Protein AF-A0A9Q1Q5Y3-F1 (afdb_monomer_lite)

Foldseek 3Di:
DDDDPVNVVVCVVVVVVVPDQACQWDQDPVRDIGGDPVSVLVVVLVVCVVPDDPLCSVLVNPDDRCNDDDPDDPPDDADPVRDDDPVVVVVVVVVVVVLVCLQSQNDPALVNCVSVVPPDGQQADPQARRNHTGSCCVQPVPPVNCVVCVVVVVNVLDPVVPDPGSNSSSVVVD

Organism: NCBI:txid171969

Structure (mmCIF, N/CA/C/O backbone):
data_AF-A0A9Q1Q5Y3-F1
#
_entry.id   AF-A0A9Q1Q5Y3-F1
#
loop_
_atom_site.group_PDB
_atom_site.id
_atom_site.type_symbol
_atom_site.label_atom_id
_atom_site.label_alt_id
_atom_site.label_comp_id
_atom_site.label_asym_id
_atom_site.label_entity_id
_atom_site.label_seq_id
_atom_site.pdbx_PDB_ins_code
_atom_site.Cartn_x
_atom_site.Cartn_y
_atom_site.Cartn_z
_atom_site.occupancy
_atom_site.B_iso_or_equiv
_atom_site.auth_seq_id
_atom_site.auth_comp_id
_atom_site.auth_asym_id
_atom_site.auth_atom_id
_atom_site.pdbx_PDB_model_num
ATOM 1 N N . MET A 1 1 ? -30.640 -17.851 -2.822 1.00 40.66 1 MET A N 1
ATOM 2 C CA . MET A 1 1 ? -29.197 -18.107 -3.022 1.00 40.66 1 MET A CA 1
ATOM 3 C C . MET A 1 1 ? -28.729 -19.073 -1.941 1.00 40.66 1 MET A C 1
ATOM 5 O O . MET A 1 1 ? -28.881 -18.757 -0.770 1.00 40.66 1 MET A O 1
ATOM 9 N N . HIS A 1 2 ? -28.278 -20.275 -2.307 1.00 40.09 2 HIS A N 1
ATOM 10 C CA . HIS A 1 2 ? -27.742 -21.264 -1.362 1.00 40.09 2 HIS A CA 1
ATOM 11 C C . HIS A 1 2 ? -26.226 -21.061 -1.271 1.00 40.09 2 HIS A C 1
ATOM 13 O O . HIS A 1 2 ? -25.489 -21.527 -2.134 1.00 40.09 2 HIS A O 1
ATOM 19 N N . GLY A 1 3 ? -25.770 -20.307 -0.270 1.00 43.84 3 GLY A N 1
ATOM 20 C CA . GLY A 1 3 ? -24.356 -20.309 0.103 1.00 43.84 3 GLY A CA 1
ATOM 21 C C . GLY A 1 3 ? -24.022 -21.664 0.716 1.00 43.84 3 GLY A C 1
ATOM 22 O O . GLY A 1 3 ? -24.755 -22.140 1.586 1.00 43.84 3 GLY A O 1
ATOM 23 N N . ASP A 1 4 ? -22.964 -22.309 0.234 1.00 59.88 4 ASP A N 1
ATOM 24 C CA . ASP A 1 4 ? -22.532 -23.590 0.780 1.00 59.88 4 ASP A CA 1
ATOM 25 C C . ASP A 1 4 ? -22.030 -23.445 2.230 1.00 59.88 4 ASP A C 1
ATOM 27 O O . ASP A 1 4 ? -21.755 -22.349 2.735 1.00 59.88 4 ASP A O 1
ATOM 31 N N . SER A 1 5 ? -21.918 -24.573 2.932 1.00 51.12 5 SER A N 1
ATOM 32 C CA . SER A 1 5 ? -21.484 -24.622 4.335 1.00 51.12 5 SER A CA 1
ATOM 33 C C . SER A 1 5 ? -20.140 -23.927 4.585 1.00 51.12 5 SER A C 1
ATOM 35 O O . SER A 1 5 ? -19.885 -23.465 5.699 1.00 51.12 5 SER A O 1
ATOM 37 N N . ASN A 1 6 ? -19.298 -23.815 3.554 1.00 52.66 6 ASN A N 1
ATOM 38 C CA . ASN A 1 6 ? -17.988 -23.188 3.643 1.00 52.66 6 ASN A CA 1
ATOM 39 C C . ASN A 1 6 ? -18.107 -21.660 3.726 1.00 52.66 6 ASN A C 1
ATOM 41 O O . ASN A 1 6 ? -17.447 -21.026 4.547 1.00 52.66 6 ASN A O 1
ATOM 45 N N . SER A 1 7 ? -19.032 -21.085 2.955 1.00 55.91 7 SER A N 1
ATOM 46 C CA . SER A 1 7 ? -19.365 -19.660 2.982 1.00 55.91 7 SER A CA 1
ATOM 47 C C . SER A 1 7 ? -19.844 -19.242 4.380 1.00 55.91 7 SER A C 1
ATOM 49 O O . SER A 1 7 ? -19.361 -18.267 4.951 1.00 55.91 7 SER A O 1
ATOM 51 N N . ARG A 1 8 ? -20.722 -20.037 5.007 1.00 54.47 8 ARG A N 1
ATOM 52 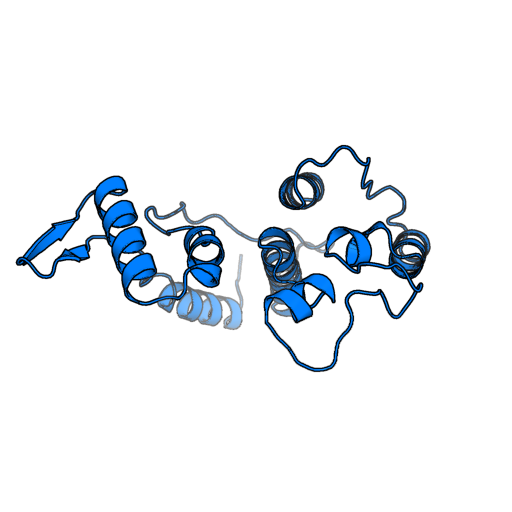C CA . ARG A 1 8 ? -21.246 -19.770 6.361 1.00 54.47 8 ARG A CA 1
ATOM 53 C C . ARG A 1 8 ? -20.154 -19.801 7.439 1.00 54.47 8 ARG A C 1
ATOM 55 O O . ARG A 1 8 ? -20.152 -18.950 8.326 1.00 54.47 8 ARG A O 1
ATOM 62 N N . TRP A 1 9 ? -19.215 -20.746 7.345 1.00 52.53 9 TRP A N 1
ATOM 63 C CA . TRP A 1 9 ? -18.073 -20.847 8.262 1.00 52.53 9 TRP A CA 1
ATOM 64 C C . TRP A 1 9 ? -17.083 -19.692 8.078 1.00 52.53 9 TRP A C 1
ATOM 66 O O . TRP A 1 9 ? -16.643 -19.098 9.064 1.00 52.53 9 TRP A O 1
ATOM 76 N N . PHE A 1 10 ? -16.777 -19.322 6.830 1.00 51.53 10 PHE A N 1
ATOM 77 C CA . PHE A 1 10 ? -15.881 -18.205 6.536 1.00 51.53 10 PHE A CA 1
ATOM 78 C C . PHE A 1 10 ? -16.475 -16.870 6.986 1.00 51.53 10 PHE A C 1
ATOM 80 O O . PHE A 1 10 ? -15.780 -16.089 7.630 1.00 51.53 10 PHE A O 1
ATOM 87 N N . HIS A 1 11 ? -17.768 -16.635 6.741 1.00 55.28 11 HIS A N 1
ATOM 88 C CA . HIS A 1 11 ? -18.462 -15.442 7.227 1.00 55.28 11 HIS A CA 1
ATOM 89 C C . HIS A 1 11 ? -18.532 -15.398 8.753 1.00 55.28 11 HIS A C 1
ATOM 91 O O . HIS A 1 11 ? -18.279 -14.347 9.325 1.00 55.28 11 HIS A O 1
ATOM 97 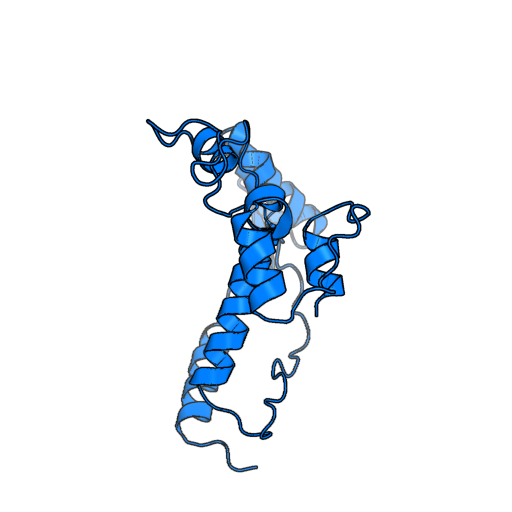N N . ALA A 1 12 ? -18.782 -16.520 9.434 1.00 52.69 12 ALA A N 1
ATOM 98 C CA . ALA A 1 12 ? -18.755 -16.563 10.896 1.00 52.69 12 ALA A CA 1
ATOM 99 C C . ALA A 1 12 ? -17.353 -16.256 11.460 1.00 52.69 12 ALA A C 1
ATOM 101 O O . ALA A 1 12 ? -17.217 -15.458 12.383 1.00 52.69 12 ALA A O 1
ATOM 102 N N . ARG A 1 13 ? -16.297 -16.836 10.873 1.00 51.22 13 ARG A N 1
ATOM 103 C CA . ARG A 1 13 ? -14.895 -16.654 11.292 1.00 51.22 13 ARG A CA 1
ATOM 104 C C . ARG A 1 13 ? -14.361 -15.250 10.971 1.00 51.22 13 ARG A C 1
ATOM 106 O O . ARG A 1 13 ? -13.614 -14.695 11.774 1.00 51.22 13 ARG A O 1
ATOM 113 N N . ALA A 1 14 ? -14.738 -14.684 9.823 1.00 45.56 14 ALA A N 1
ATOM 114 C CA . ALA A 1 14 ? -14.414 -13.315 9.425 1.00 45.56 14 ALA A CA 1
ATOM 115 C C . ALA A 1 14 ? -15.203 -12.290 10.256 1.00 45.56 14 ALA A C 1
ATOM 117 O O . ALA A 1 14 ? -14.602 -11.338 10.738 1.00 4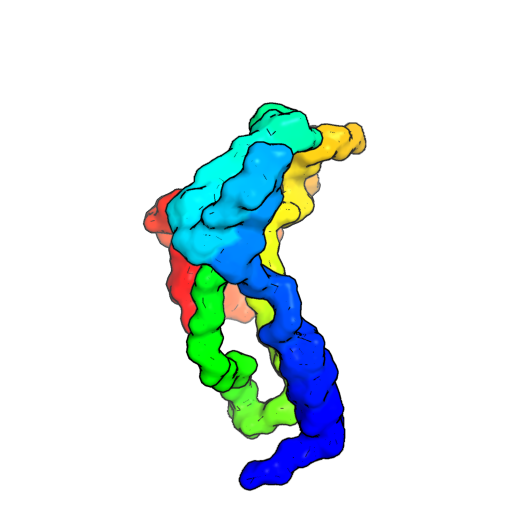5.56 14 ALA A O 1
ATOM 118 N N . ASN A 1 15 ? -16.492 -12.535 10.535 1.00 49.50 15 ASN A N 1
ATOM 119 C CA . ASN A 1 15 ? -17.291 -11.720 11.460 1.00 49.50 15 ASN A CA 1
ATOM 120 C C . ASN A 1 15 ? -16.752 -11.772 12.896 1.00 49.50 15 ASN A C 1
ATOM 122 O O . ASN A 1 15 ? -16.756 -10.758 13.581 1.00 49.50 15 ASN A O 1
ATOM 126 N N . MET A 1 16 ? -16.202 -12.903 13.346 1.00 44.22 16 MET A N 1
ATOM 127 C CA . MET A 1 16 ? -15.503 -12.981 14.639 1.00 44.22 16 MET A CA 1
ATOM 128 C C . MET A 1 16 ? -14.223 -12.136 14.690 1.00 44.22 16 MET A C 1
ATOM 130 O O . MET A 1 16 ? -13.795 -11.758 15.774 1.00 44.22 16 MET A O 1
ATOM 134 N N . ARG A 1 17 ? -13.610 -11.831 13.537 1.00 48.47 17 ARG A N 1
ATOM 135 C CA . ARG A 1 17 ? -12.482 -10.889 13.424 1.00 48.47 17 ARG A CA 1
ATOM 136 C C . ARG A 1 17 ? -12.925 -9.443 13.168 1.00 48.47 17 ARG A C 1
ATOM 138 O O . ARG A 1 17 ? -12.089 -8.553 13.247 1.00 48.47 17 ARG A O 1
ATOM 145 N N . ARG A 1 18 ? -14.210 -9.194 12.887 1.00 49.56 18 ARG A N 1
ATOM 146 C CA . ARG A 1 18 ? -14.766 -7.858 12.607 1.00 49.56 18 ARG A CA 1
ATOM 147 C C . ARG A 1 18 ? -14.978 -6.988 13.852 1.00 49.56 18 ARG A C 1
ATOM 149 O O . ARG A 1 18 ? -15.586 -5.944 13.717 1.00 49.56 18 ARG A O 1
ATOM 156 N N . VAL A 1 19 ? -14.510 -7.346 15.051 1.00 54.41 19 VAL A N 1
ATOM 157 C CA . VAL A 1 19 ? -14.861 -6.570 16.263 1.00 54.41 19 VAL A CA 1
ATOM 158 C C . VAL A 1 19 ? -13.707 -6.364 17.248 1.00 54.41 19 VAL A C 1
ATOM 160 O O . VAL A 1 19 ? -13.878 -6.658 18.423 1.00 54.41 19 VAL A O 1
ATOM 163 N N . THR A 1 20 ? -12.542 -5.844 16.831 1.00 48.06 20 THR A N 1
ATOM 164 C CA . THR A 1 20 ? -11.545 -5.361 17.827 1.00 48.06 20 THR A CA 1
ATOM 165 C C . THR A 1 20 ? -10.631 -4.192 17.424 1.00 48.06 20 THR A C 1
ATOM 167 O O . THR A 1 20 ? -9.843 -3.780 18.265 1.00 48.06 20 THR A O 1
ATOM 170 N N . ASN A 1 21 ? -10.691 -3.633 16.208 1.00 56.53 21 ASN A N 1
ATOM 171 C CA . ASN A 1 21 ? -9.721 -2.593 15.799 1.00 56.53 21 ASN A CA 1
ATOM 172 C C . ASN A 1 21 ? -10.242 -1.146 15.882 1.00 56.53 21 ASN A C 1
ATOM 174 O O . ASN A 1 21 ? -9.492 -0.234 15.548 1.00 56.53 21 ASN A O 1
ATOM 178 N N . LEU A 1 22 ? -11.485 -0.923 16.329 1.00 66.25 22 LEU A N 1
ATOM 179 C CA . LEU A 1 22 ? -11.963 0.430 16.619 1.00 66.25 22 LEU A CA 1
ATOM 180 C C . LEU A 1 22 ? -11.337 0.914 17.931 1.00 66.25 22 LEU A C 1
ATOM 182 O O . LEU A 1 22 ? -11.640 0.376 19.000 1.00 66.25 22 LEU A O 1
ATOM 186 N N . ILE A 1 23 ? -10.522 1.964 17.859 1.00 71.12 23 ILE A N 1
ATOM 187 C CA . ILE A 1 23 ? -10.053 2.680 19.047 1.00 71.12 23 ILE A CA 1
ATOM 188 C C . ILE A 1 23 ? -11.148 3.672 19.440 1.00 71.12 23 ILE A C 1
ATOM 190 O O . ILE A 1 23 ? -11.228 4.772 18.911 1.00 71.12 23 ILE A O 1
ATOM 194 N N . SER A 1 24 ? -12.029 3.267 20.356 1.00 73.81 24 SER A N 1
ATOM 195 C CA . SER A 1 24 ? -13.142 4.114 20.814 1.00 73.81 24 SER A CA 1
ATOM 196 C C . SER A 1 24 ? -12.729 5.162 21.850 1.00 73.81 24 SER A C 1
ATOM 198 O O . SER A 1 24 ? -13.465 6.112 22.097 1.00 73.81 24 SER A O 1
ATOM 200 N N . SER A 1 25 ? -11.606 4.940 22.537 1.00 83.62 25 SER A N 1
ATOM 201 C CA . SER A 1 25 ? -11.057 5.858 23.535 1.00 83.62 25 SER A CA 1
ATOM 202 C C . SER A 1 25 ? -9.648 5.447 23.950 1.00 83.62 25 SER A C 1
ATOM 204 O O . SER A 1 25 ? -9.365 4.249 24.029 1.00 83.62 25 SER A O 1
ATOM 206 N N . LEU A 1 26 ? -8.823 6.416 24.335 1.00 84.31 26 LEU A N 1
ATOM 207 C CA . LEU A 1 26 ? -7.476 6.203 24.870 1.00 84.31 26 LEU A CA 1
ATOM 208 C C . LEU A 1 26 ? -7.376 6.786 26.279 1.00 84.31 26 LEU A C 1
ATOM 210 O O . LEU A 1 26 ? -7.782 7.921 26.510 1.00 84.31 26 LEU A O 1
ATOM 214 N N . ARG A 1 27 ? -6.866 6.008 27.240 1.00 90.00 27 ARG A N 1
ATOM 215 C CA . ARG A 1 27 ? -6.621 6.493 28.606 1.00 90.00 27 ARG A CA 1
ATOM 216 C C . ARG A 1 27 ? -5.169 6.941 28.725 1.00 90.00 27 ARG A C 1
ATOM 218 O O . ARG A 1 27 ? -4.277 6.130 28.495 1.00 90.00 27 ARG A O 1
ATOM 225 N N . ARG A 1 28 ? -4.972 8.192 29.128 1.00 87.56 28 ARG A N 1
ATOM 226 C CA . ARG A 1 28 ? -3.666 8.824 29.322 1.00 87.56 28 ARG A CA 1
ATOM 227 C C . ARG A 1 28 ? -3.035 8.426 30.657 1.00 87.56 28 ARG A C 1
ATOM 229 O O . ARG A 1 28 ? -3.720 7.941 31.565 1.00 87.56 28 ARG A O 1
ATOM 236 N N . ASP A 1 29 ? -1.735 8.684 30.789 1.00 84.38 29 ASP A N 1
ATOM 237 C CA . ASP A 1 29 ? -0.959 8.433 32.016 1.00 84.38 29 ASP A CA 1
ATOM 238 C C . ASP A 1 29 ? -1.461 9.274 33.212 1.00 84.38 29 ASP A C 1
ATOM 240 O O . ASP A 1 29 ? -1.354 8.849 34.362 1.00 84.38 29 ASP A O 1
ATOM 244 N N . ASP A 1 30 ? -2.071 10.437 32.952 1.00 87.31 30 ASP A N 1
ATOM 245 C CA . ASP A 1 30 ? -2.679 11.318 33.963 1.00 87.31 30 ASP A CA 1
ATOM 246 C C . ASP A 1 30 ? -4.098 10.888 34.398 1.00 87.31 30 ASP A C 1
ATOM 248 O O . ASP A 1 30 ? -4.723 11.529 35.245 1.00 87.31 30 ASP A O 1
ATOM 252 N N . GLY A 1 31 ? -4.614 9.793 33.828 1.00 86.44 31 GLY A N 1
ATOM 253 C CA . GLY A 1 31 ? -5.952 9.267 34.089 1.00 86.44 31 GLY A CA 1
ATOM 254 C C . GLY A 1 31 ? -7.073 9.915 33.268 1.00 86.44 31 GLY A C 1
ATOM 255 O O . GLY A 1 31 ? -8.212 9.445 33.342 1.00 86.44 31 GLY A O 1
ATOM 256 N N . SER A 1 32 ? -6.784 10.941 32.463 1.00 89.00 32 SER A N 1
ATOM 257 C CA . SER A 1 32 ? -7.740 11.508 31.511 1.00 89.00 32 SER A CA 1
ATOM 258 C C . SER A 1 32 ? -7.990 10.555 30.333 1.00 89.00 32 SER A C 1
ATOM 260 O O . SER A 1 32 ? -7.246 9.600 30.100 1.00 89.00 32 SER A O 1
ATOM 262 N N . VAL A 1 33 ? -9.091 10.767 29.605 1.00 90.69 33 VAL A N 1
ATOM 263 C CA . VAL A 1 33 ? -9.513 9.882 28.508 1.00 90.69 33 VAL A CA 1
ATOM 264 C C . VAL A 1 33 ? -9.789 10.697 27.248 1.00 90.69 33 VAL A C 1
ATOM 266 O O . VAL A 1 33 ? -10.673 11.553 27.259 1.00 90.69 33 VAL A O 1
ATOM 269 N N . ALA A 1 34 ? -9.070 10.390 26.169 1.00 87.31 34 ALA A N 1
ATOM 270 C CA . ALA A 1 34 ? -9.356 10.837 24.810 1.00 87.31 34 ALA A CA 1
ATOM 271 C C . ALA A 1 34 ? -10.582 10.085 24.273 1.00 87.31 34 ALA A C 1
ATOM 273 O O . ALA A 1 34 ? -10.638 8.855 24.366 1.00 87.31 34 ALA A O 1
ATOM 274 N N . LYS A 1 35 ? -11.582 10.809 23.760 1.00 83.88 35 LYS A N 1
ATOM 275 C CA . LYS A 1 35 ? -12.870 10.230 23.320 1.00 83.88 35 LYS A CA 1
ATOM 276 C C . LYS A 1 35 ? -13.287 10.614 21.904 1.00 83.88 35 LYS A C 1
ATOM 278 O O . LYS A 1 35 ? -14.137 9.930 21.343 1.00 83.88 35 LYS A O 1
ATOM 283 N N . ASN A 1 36 ? -12.773 11.719 21.376 1.00 83.88 36 ASN A N 1
ATOM 284 C CA . ASN A 1 36 ? -12.994 12.112 19.989 1.00 83.88 36 ASN A CA 1
ATOM 285 C C . ASN A 1 36 ? -11.779 11.702 19.145 1.00 83.88 36 ASN A C 1
ATOM 287 O O . ASN A 1 36 ? -10.736 11.335 19.684 1.00 83.88 36 ASN A O 1
ATOM 291 N N . GLU A 1 37 ? -11.965 11.719 17.832 1.00 80.56 37 GLU A N 1
ATOM 292 C CA . GLU A 1 37 ? -10.966 11.302 16.853 1.00 80.56 37 GLU A CA 1
ATOM 293 C C . GLU A 1 37 ? -9.680 12.134 16.942 1.00 80.56 37 GLU A C 1
ATOM 295 O O . GLU A 1 37 ? -8.612 11.550 17.099 1.00 80.56 37 GLU A O 1
ATOM 300 N N . ASP A 1 38 ? -9.799 13.463 16.988 1.00 83.12 38 ASP A N 1
ATOM 301 C CA . ASP A 1 38 ? -8.658 14.386 17.066 1.00 83.12 38 ASP A CA 1
ATOM 302 C C . ASP A 1 38 ? -7.793 14.153 18.324 1.00 83.12 38 ASP A C 1
ATOM 304 O O . ASP A 1 38 ? -6.566 14.088 18.256 1.00 83.12 38 ASP A O 1
ATOM 308 N N . ASP A 1 39 ? -8.423 13.972 19.490 1.00 85.75 39 ASP A N 1
ATOM 309 C CA . ASP A 1 39 ? -7.736 13.714 20.760 1.00 85.75 39 ASP A CA 1
ATOM 310 C C . ASP A 1 39 ? -7.063 12.335 20.776 1.00 85.75 39 ASP A C 1
ATOM 312 O O . ASP A 1 39 ? -6.059 12.142 21.464 1.00 85.75 39 ASP A O 1
ATOM 316 N N . ILE A 1 40 ? -7.657 11.354 20.088 1.00 85.31 40 ILE A N 1
ATOM 317 C CA . ILE A 1 40 ? -7.116 9.998 19.952 1.00 85.31 40 ILE A CA 1
ATOM 318 C C . ILE A 1 40 ? -5.909 10.019 19.013 1.00 85.31 40 ILE A C 1
ATOM 320 O O . ILE A 1 40 ? -4.893 9.404 19.332 1.00 85.31 40 ILE A O 1
ATOM 324 N N . GLU A 1 41 ? -6.003 10.732 17.891 1.00 84.44 41 GLU A N 1
ATOM 325 C CA . GLU A 1 41 ? -4.920 10.882 16.921 1.00 84.44 41 GLU A CA 1
ATOM 326 C C . GLU A 1 41 ? -3.711 11.586 17.545 1.00 84.44 41 GLU A C 1
ATOM 328 O O . GLU A 1 41 ? -2.605 11.046 17.498 1.00 84.44 41 GLU A O 1
ATOM 333 N N . ALA A 1 42 ? -3.935 12.709 18.235 1.00 87.06 42 ALA A N 1
ATOM 334 C CA . ALA A 1 42 ? -2.877 13.438 18.931 1.00 87.06 42 ALA A CA 1
ATOM 335 C C . ALA A 1 42 ? -2.169 12.572 19.991 1.00 87.06 42 ALA A C 1
ATOM 337 O O . ALA A 1 42 ? -0.941 12.555 20.073 1.00 87.06 42 ALA A O 1
ATOM 338 N N . GLU A 1 43 ? -2.928 11.796 20.771 1.00 89.88 43 GLU A N 1
ATOM 339 C CA . GLU A 1 43 ? -2.352 10.912 21.791 1.00 89.88 43 GLU A CA 1
ATOM 340 C C . GLU A 1 43 ? -1.529 9.773 21.170 1.00 89.88 43 GLU A C 1
ATOM 342 O O . GLU A 1 43 ? -0.465 9.406 21.674 1.00 89.88 43 GLU A O 1
ATOM 347 N N . ILE A 1 44 ? -2.009 9.195 20.066 1.00 87.38 44 ILE A N 1
ATOM 348 C CA . ILE A 1 44 ? -1.280 8.154 19.337 1.00 87.38 44 ILE A CA 1
ATOM 349 C C . ILE A 1 44 ? 0.020 8.722 18.767 1.00 87.38 44 ILE A C 1
ATOM 351 O O . ILE A 1 44 ? 1.058 8.068 18.879 1.00 87.38 44 ILE A O 1
ATOM 355 N N . GLU A 1 45 ? -0.010 9.929 18.202 1.00 89.44 45 GLU A N 1
ATOM 356 C CA . GLU A 1 45 ? 1.177 10.600 17.675 1.00 89.44 45 GLU A CA 1
ATOM 357 C C . GLU A 1 45 ? 2.241 10.812 18.762 1.00 89.44 45 GLU A C 1
ATOM 359 O O . GLU A 1 45 ? 3.412 10.467 18.560 1.00 89.44 45 GLU A O 1
ATOM 364 N N . ASP A 1 46 ? 1.837 11.289 19.940 1.00 90.62 46 ASP A N 1
ATOM 365 C CA . ASP A 1 46 ? 2.734 11.471 21.082 1.00 90.62 46 ASP A CA 1
ATOM 366 C C . ASP A 1 46 ? 3.340 10.142 21.557 1.00 90.62 46 ASP A C 1
ATOM 368 O O . ASP A 1 46 ? 4.547 10.051 21.818 1.00 90.62 46 ASP A O 1
ATOM 372 N N . LEU A 1 47 ? 2.540 9.072 21.618 1.00 89.56 47 LEU A N 1
ATOM 373 C CA . LEU A 1 47 ? 3.029 7.735 21.959 1.00 89.56 47 LEU A CA 1
ATOM 374 C C . LEU A 1 47 ? 4.008 7.199 20.908 1.00 89.56 47 LEU A C 1
ATOM 376 O O . LEU A 1 47 ? 5.038 6.624 21.268 1.00 89.56 47 LEU A O 1
ATOM 380 N N . ILE A 1 48 ? 3.737 7.405 19.619 1.00 90.75 48 ILE A N 1
ATOM 381 C CA . ILE A 1 48 ? 4.647 6.995 18.544 1.00 90.75 48 ILE A CA 1
ATOM 382 C C . ILE A 1 48 ? 5.987 7.717 18.698 1.00 90.75 48 ILE A C 1
ATOM 384 O O . ILE A 1 48 ? 7.035 7.068 18.727 1.00 90.75 48 ILE A O 1
ATOM 388 N N . LYS A 1 49 ? 5.961 9.040 18.887 1.00 90.31 49 LYS A N 1
ATOM 389 C CA . LYS A 1 49 ? 7.168 9.855 19.082 1.00 90.31 49 LYS A CA 1
ATOM 390 C C . LYS A 1 49 ? 7.951 9.478 20.340 1.00 90.31 49 LYS A C 1
ATOM 392 O O . LYS A 1 49 ? 9.177 9.578 20.351 1.00 90.31 49 LYS A O 1
ATOM 397 N N . LYS A 1 50 ? 7.260 9.018 21.387 1.00 91.69 50 LYS A N 1
ATOM 398 C CA . LYS A 1 50 ? 7.856 8.570 22.656 1.00 91.69 50 LYS A CA 1
ATOM 399 C C . LYS A 1 50 ? 8.576 7.225 22.541 1.00 91.69 50 LYS A C 1
ATOM 401 O O . LYS A 1 50 ? 9.626 7.056 23.157 1.00 91.69 50 LYS A O 1
ATOM 406 N N . TRP A 1 51 ? 8.010 6.263 21.813 1.00 91.06 51 TRP A N 1
ATOM 407 C CA . TRP A 1 51 ? 8.486 4.871 21.823 1.00 91.06 51 TRP A CA 1
ATOM 408 C C . TRP A 1 51 ? 9.276 4.456 20.577 1.00 91.06 51 TRP A C 1
ATOM 410 O O . TRP A 1 51 ? 10.054 3.505 20.653 1.00 91.06 51 TRP A O 1
ATOM 420 N N . PHE A 1 52 ? 9.104 5.147 19.449 1.00 89.38 52 PHE A N 1
ATOM 421 C CA . PHE A 1 52 ? 9.742 4.802 18.177 1.00 89.38 52 PHE A CA 1
ATOM 422 C C . PHE A 1 52 ? 10.837 5.797 17.782 1.00 89.38 52 PHE A C 1
ATOM 424 O O . PHE A 1 52 ? 10.892 6.927 18.268 1.00 89.38 52 PHE A O 1
ATOM 431 N N . LEU A 1 53 ? 11.732 5.370 16.887 1.00 84.38 53 LEU A N 1
ATOM 432 C CA . LEU A 1 53 ? 12.801 6.220 16.361 1.00 84.38 53 LEU A CA 1
ATOM 433 C C . LEU A 1 53 ? 12.240 7.264 15.382 1.00 84.38 53 LEU A C 1
ATOM 435 O O . LEU A 1 53 ? 11.300 6.949 14.655 1.00 84.38 53 LEU A O 1
ATOM 439 N N . PRO A 1 54 ? 12.868 8.452 15.258 1.00 85.94 54 PRO A N 1
ATOM 440 C CA . PRO A 1 54 ? 12.422 9.492 14.328 1.00 85.94 54 PRO A CA 1
ATOM 441 C C . PRO A 1 54 ? 12.242 9.043 12.877 1.00 85.94 54 PRO A C 1
ATOM 443 O O . PRO A 1 54 ? 11.359 9.538 12.190 1.00 85.94 54 PRO A O 1
ATOM 446 N N . CYS A 1 55 ? 13.044 8.081 12.409 1.00 80.44 55 CYS A N 1
ATOM 447 C CA . CYS A 1 55 ? 12.913 7.535 11.056 1.00 80.44 55 CYS A CA 1
ATOM 448 C C . CYS A 1 55 ? 11.655 6.678 10.842 1.00 80.44 55 CYS A C 1
ATOM 450 O O . CYS A 1 55 ? 11.292 6.433 9.695 1.00 80.44 55 CYS A O 1
ATOM 452 N N . ASP A 1 56 ? 11.015 6.221 11.918 1.00 80.69 56 ASP A N 1
ATOM 453 C CA . ASP A 1 56 ? 9.845 5.345 11.866 1.00 80.69 56 ASP A CA 1
ATOM 454 C C . ASP A 1 56 ? 8.535 6.113 12.097 1.00 80.69 56 ASP A C 1
ATOM 456 O O . ASP A 1 56 ? 7.470 5.588 11.782 1.00 80.69 56 ASP A O 1
ATOM 460 N N . TRP A 1 57 ? 8.586 7.349 12.613 1.00 87.62 57 TRP A N 1
ATOM 461 C CA . TRP A 1 57 ? 7.389 8.144 12.915 1.00 87.62 57 TRP A CA 1
ATOM 462 C C . TRP A 1 57 ? 6.526 8.351 11.677 1.00 87.62 57 TRP A C 1
ATOM 464 O O . TRP A 1 57 ? 5.360 7.967 11.680 1.00 87.62 57 TRP A O 1
ATOM 474 N N . ASP A 1 58 ? 7.119 8.870 10.600 1.00 79.31 58 ASP A N 1
ATOM 475 C CA . ASP A 1 58 ? 6.403 9.163 9.357 1.00 79.31 58 ASP A CA 1
ATOM 476 C C . ASP A 1 58 ? 5.796 7.897 8.740 1.00 79.31 58 ASP A C 1
ATOM 478 O O . ASP A 1 58 ? 4.722 7.948 8.150 1.00 79.31 58 ASP A O 1
ATOM 482 N N . LEU A 1 59 ? 6.460 6.747 8.897 1.00 78.50 59 LEU A N 1
ATOM 483 C CA . LEU A 1 59 ? 5.976 5.464 8.385 1.00 78.50 59 LEU A CA 1
ATOM 484 C C . LEU A 1 59 ? 4.784 4.941 9.190 1.00 78.50 59 LEU A C 1
ATOM 486 O O . LEU A 1 59 ? 3.846 4.394 8.614 1.00 78.50 59 LEU A O 1
ATOM 490 N N . ILE A 1 60 ? 4.824 5.084 10.516 1.00 80.06 60 ILE A N 1
ATOM 491 C CA . ILE A 1 60 ? 3.754 4.610 11.399 1.00 80.06 60 ILE A CA 1
ATOM 492 C C . ILE A 1 60 ? 2.543 5.544 11.313 1.00 80.06 60 ILE A C 1
ATOM 494 O O . ILE A 1 60 ? 1.420 5.055 11.239 1.00 80.06 60 ILE A O 1
ATOM 498 N N . LEU A 1 61 ? 2.762 6.861 11.250 1.00 81.19 61 LEU A N 1
ATOM 499 C CA . LEU A 1 61 ? 1.701 7.869 11.120 1.00 81.19 61 LEU A CA 1
ATOM 500 C C . LEU A 1 61 ? 0.977 7.811 9.765 1.00 81.19 61 LEU A C 1
ATOM 502 O O . LEU A 1 61 ? -0.145 8.285 9.648 1.00 81.19 61 LEU A O 1
ATOM 506 N N . GLN A 1 62 ? 1.571 7.182 8.747 1.00 76.69 62 GLN A N 1
ATOM 507 C CA . GLN A 1 62 ? 0.900 6.904 7.471 1.00 76.69 62 GLN A CA 1
ATOM 508 C C . GLN A 1 62 ? -0.094 5.730 7.535 1.00 76.69 62 GLN A C 1
ATOM 510 O O . GLN A 1 62 ? -0.839 5.512 6.575 1.00 76.69 62 GLN A O 1
ATOM 515 N N . LEU A 1 63 ? -0.117 4.942 8.620 1.00 75.44 63 LEU A N 1
ATOM 516 C CA . LEU A 1 63 ? -1.109 3.881 8.783 1.00 75.44 63 LEU A CA 1
ATOM 517 C C . LEU A 1 63 ? -2.482 4.505 9.079 1.00 75.44 63 LEU A C 1
ATOM 519 O O . LEU A 1 63 ? -2.604 5.240 10.057 1.00 75.44 63 LEU A O 1
ATOM 523 N N . PRO A 1 64 ? -3.538 4.186 8.306 1.00 65.50 64 PRO A N 1
ATOM 524 C CA . PRO A 1 64 ? -4.864 4.720 8.580 1.00 65.50 64 PRO A CA 1
ATOM 525 C C . PRO A 1 64 ? -5.355 4.261 9.950 1.00 65.50 64 PRO A C 1
ATOM 527 O O . PRO A 1 64 ? -5.445 3.056 10.217 1.00 65.50 64 PRO A O 1
ATOM 530 N N . LEU A 1 65 ? -5.716 5.217 10.799 1.00 64.69 65 LEU A N 1
ATOM 531 C CA . LEU A 1 65 ? -6.406 4.936 12.048 1.00 64.69 65 LEU A CA 1
ATOM 532 C C . LEU A 1 65 ? -7.856 4.549 11.732 1.00 64.69 65 LEU A C 1
ATOM 534 O O . LEU A 1 65 ? -8.564 5.237 11.002 1.00 64.69 65 LEU A O 1
ATOM 538 N N . CYS A 1 66 ? -8.307 3.408 12.254 1.00 60.50 66 CYS A N 1
ATOM 539 C CA . CYS A 1 66 ? -9.696 2.979 12.109 1.00 60.50 66 CYS A CA 1
ATOM 540 C C . CYS A 1 66 ? -10.522 3.591 13.247 1.00 60.50 66 CYS A C 1
ATOM 542 O O . CYS A 1 66 ? -10.664 3.002 14.319 1.00 60.50 66 CYS A O 1
ATOM 544 N N . THR A 1 67 ? -11.010 4.806 13.017 1.00 58.28 67 THR A N 1
ATOM 545 C CA . THR A 1 67 ? -11.784 5.633 13.963 1.00 58.28 67 THR A CA 1
ATOM 546 C C . THR A 1 67 ? -13.290 5.567 13.696 1.00 58.28 67 THR A C 1
ATOM 548 O O . THR A 1 67 ? -14.098 5.867 14.574 1.00 58.28 67 THR A O 1
ATOM 551 N N . SER A 1 68 ? -13.685 5.091 12.510 1.00 59.81 68 SER A N 1
ATOM 552 C CA . SER A 1 68 ? -15.073 4.861 12.111 1.00 59.81 68 SER A CA 1
ATOM 553 C C . SER A 1 68 ? -15.262 3.475 11.488 1.00 59.81 68 SER A C 1
ATOM 555 O O . SER A 1 68 ? -14.357 2.910 10.869 1.00 59.81 68 SER A O 1
ATOM 557 N N . TRP A 1 69 ? -16.453 2.903 11.684 1.00 56.84 69 TRP A N 1
ATOM 558 C CA . TRP A 1 69 ? -16.864 1.663 11.030 1.00 56.84 69 TRP A CA 1
ATOM 559 C C . TRP A 1 69 ? -17.386 1.996 9.628 1.00 56.84 69 TRP A C 1
ATOM 561 O O . TRP A 1 69 ? -18.444 2.622 9.539 1.00 56.84 69 TRP A O 1
ATOM 571 N N . PRO A 1 70 ? -16.716 1.589 8.536 1.00 59.44 70 PRO A N 1
ATOM 572 C CA . PRO A 1 70 ? -17.357 1.616 7.229 1.00 59.44 70 PRO A CA 1
ATOM 573 C C . PRO A 1 70 ? -18.561 0.663 7.241 1.00 59.44 70 PRO A C 1
ATOM 575 O O . PRO A 1 70 ? -18.495 -0.416 7.840 1.00 59.44 70 PRO A O 1
ATOM 578 N N . GLU A 1 71 ? -19.667 1.064 6.607 1.00 53.84 71 GLU A N 1
ATOM 579 C CA . GLU A 1 71 ? -20.826 0.184 6.440 1.00 53.84 71 GLU A CA 1
ATOM 580 C C . GLU A 1 71 ? -20.414 -1.100 5.708 1.00 53.84 71 GLU A C 1
ATOM 582 O O . GLU A 1 71 ? -19.551 -1.094 4.827 1.00 53.84 71 GLU A O 1
ATOM 587 N N . ASP A 1 72 ? -21.019 -2.220 6.105 1.00 52.94 72 ASP A N 1
ATOM 588 C CA . ASP A 1 72 ? -20.727 -3.528 5.529 1.00 52.94 72 ASP A CA 1
ATOM 589 C C . ASP A 1 72 ? -21.087 -3.532 4.035 1.00 52.94 72 ASP A C 1
ATOM 591 O O . ASP A 1 72 ? -22.246 -3.673 3.646 1.00 52.94 72 ASP A O 1
ATOM 595 N N . GLU A 1 73 ? -20.076 -3.403 3.182 1.00 50.19 73 GLU A N 1
ATOM 596 C CA . GLU A 1 73 ? -20.247 -3.492 1.739 1.00 50.19 73 GLU A CA 1
ATOM 597 C C . GLU A 1 73 ? -20.106 -4.948 1.270 1.00 50.19 73 GLU A C 1
ATOM 599 O O . GLU A 1 73 ? -19.282 -5.724 1.775 1.00 50.19 73 GLU A O 1
ATOM 604 N N . PHE A 1 74 ? -20.896 -5.346 0.268 1.00 56.72 74 PHE A N 1
ATOM 605 C CA . PHE A 1 74 ? -20.664 -6.604 -0.439 1.00 56.72 74 PHE A CA 1
ATOM 606 C C . PHE A 1 74 ? -19.366 -6.494 -1.246 1.00 56.72 74 PHE A C 1
ATOM 608 O O . PHE A 1 74 ? -19.363 -6.111 -2.410 1.00 56.72 74 PHE A O 1
ATOM 615 N N . ILE A 1 75 ? -18.246 -6.884 -0.633 1.00 54.62 75 ILE A N 1
ATOM 616 C CA . ILE A 1 75 ? -16.942 -6.968 -1.299 1.00 54.62 75 ILE A CA 1
ATOM 617 C C . ILE A 1 75 ? -16.888 -8.255 -2.135 1.00 54.62 75 ILE A C 1
ATOM 619 O O . ILE A 1 75 ? -16.143 -9.192 -1.842 1.00 54.62 75 ILE A O 1
ATOM 623 N N . TRP A 1 76 ? -17.723 -8.334 -3.166 1.00 59.94 76 TRP A N 1
ATOM 624 C CA . TRP A 1 76 ? -17.640 -9.377 -4.176 1.00 59.94 76 TRP A CA 1
ATOM 625 C C . TRP A 1 76 ? -17.647 -8.762 -5.565 1.00 59.94 76 TRP A C 1
ATOM 627 O O . TRP A 1 76 ? -18.641 -8.205 -6.020 1.00 59.94 76 TRP A O 1
ATOM 637 N N . HIS A 1 77 ? -16.527 -8.941 -6.254 1.00 53.84 77 HIS A N 1
ATOM 638 C CA . HIS A 1 77 ? -16.379 -8.582 -7.653 1.00 53.84 77 HIS A CA 1
ATOM 639 C C . HIS A 1 77 ? -16.797 -9.806 -8.455 1.00 53.84 77 HIS A C 1
ATOM 641 O O . HIS A 1 77 ? -16.191 -10.871 -8.312 1.00 53.84 77 HIS A O 1
ATOM 647 N N . PHE A 1 78 ? -17.872 -9.691 -9.233 1.00 54.75 78 PHE A N 1
ATOM 648 C CA . PHE A 1 78 ? -18.383 -10.789 -10.049 1.00 54.75 78 PHE A CA 1
ATOM 649 C C . PHE A 1 78 ? -17.256 -11.418 -10.881 1.00 54.75 78 PHE A C 1
ATOM 651 O O . PHE A 1 78 ? -16.520 -10.733 -11.586 1.00 54.75 78 PHE A O 1
ATOM 658 N N . THR A 1 79 ? -17.117 -12.741 -10.816 1.00 60.56 79 THR A N 1
ATOM 659 C CA . THR A 1 79 ? -16.301 -13.485 -11.780 1.00 60.56 79 THR A CA 1
ATOM 660 C C . THR A 1 79 ? -17.041 -13.561 -13.113 1.00 60.56 79 THR A C 1
ATOM 662 O O . THR A 1 79 ? -18.267 -13.481 -13.149 1.00 60.56 79 THR A O 1
ATOM 665 N N . SER A 1 80 ? -16.324 -13.781 -14.216 1.00 60.25 80 SER A N 1
ATOM 666 C CA . SER A 1 80 ? -16.910 -13.898 -15.565 1.00 60.25 80 SER A CA 1
ATOM 667 C C . SER A 1 80 ? -17.994 -14.980 -15.700 1.00 60.25 80 SER A C 1
ATOM 669 O O . SER A 1 80 ? -18.791 -14.945 -16.629 1.00 60.25 80 SER A O 1
ATOM 671 N N . ASN A 1 81 ? -18.050 -15.927 -14.763 1.00 69.88 81 ASN A N 1
ATOM 672 C CA . ASN A 1 81 ? -19.067 -16.973 -14.669 1.00 69.88 81 ASN A CA 1
ATOM 673 C C . ASN A 1 81 ? -20.113 -16.733 -13.560 1.00 69.88 81 ASN A C 1
ATOM 675 O O . ASN A 1 81 ? -21.001 -17.558 -13.390 1.00 69.88 81 ASN A O 1
ATOM 679 N N . GLY A 1 82 ? -20.025 -15.647 -12.787 1.00 68.88 82 GLY A N 1
ATOM 680 C CA . GLY A 1 82 ? -21.002 -15.274 -11.755 1.00 68.88 82 GLY A CA 1
ATOM 681 C C . GLY A 1 82 ? -21.009 -16.146 -10.491 1.00 68.88 82 GLY A C 1
ATOM 682 O O . GLY A 1 82 ? -21.836 -15.927 -9.607 1.00 68.88 82 GLY A O 1
ATOM 683 N N . HIS A 1 83 ? -20.098 -17.117 -10.371 1.00 70.06 83 HIS A N 1
ATOM 684 C CA . HIS A 1 83 ? -20.045 -18.050 -9.244 1.00 70.06 83 HIS A CA 1
ATOM 685 C C . HIS A 1 83 ? -18.961 -17.674 -8.228 1.00 70.06 83 HIS A C 1
ATOM 687 O O . HIS A 1 83 ? -17.779 -17.568 -8.557 1.00 70.06 83 HIS A O 1
ATOM 693 N N . PHE A 1 84 ? -19.354 -17.565 -6.959 1.00 68.81 84 PHE A N 1
ATOM 694 C CA . PHE A 1 84 ? -18.416 -17.410 -5.853 1.00 68.81 84 PHE A CA 1
ATOM 695 C C . PHE A 1 84 ? -17.612 -18.697 -5.620 1.00 68.81 84 PHE A C 1
ATOM 697 O O . PHE A 1 84 ? -18.166 -19.793 -5.548 1.00 68.81 84 PHE A O 1
ATOM 704 N N . SER A 1 85 ? -16.299 -18.553 -5.434 1.00 76.38 85 SER A N 1
ATOM 705 C CA . SER A 1 85 ? -15.431 -19.613 -4.925 1.00 76.38 85 SER A CA 1
ATOM 706 C C . SER A 1 85 ? -14.381 -19.044 -3.971 1.00 76.38 85 SER A C 1
ATOM 708 O O . SER A 1 85 ? -13.939 -17.901 -4.111 1.00 76.38 85 SER A O 1
ATOM 710 N N . MET A 1 86 ? -13.899 -19.876 -3.045 1.00 74.31 86 MET A N 1
ATOM 711 C CA . MET A 1 86 ? -12.774 -19.523 -2.170 1.00 74.31 86 MET A CA 1
ATOM 712 C C . MET A 1 86 ? -11.520 -19.128 -2.959 1.00 74.31 86 MET A C 1
ATOM 714 O O . MET A 1 86 ? -10.775 -18.245 -2.540 1.00 74.31 86 MET A O 1
ATOM 718 N N . LYS A 1 87 ? -11.303 -19.748 -4.126 1.00 70.19 87 LYS A N 1
ATOM 719 C CA . LYS A 1 87 ? -10.161 -19.462 -4.999 1.00 70.19 87 LYS A CA 1
ATOM 720 C C . LYS A 1 87 ? -10.238 -18.043 -5.565 1.00 70.19 87 LYS A C 1
ATOM 722 O O . LYS A 1 87 ? -9.288 -17.282 -5.425 1.00 70.19 87 LYS A O 1
ATOM 727 N N . SER A 1 88 ? -11.367 -17.664 -6.161 1.00 70.81 88 SER A N 1
ATOM 728 C CA . SER A 1 88 ? -11.577 -16.319 -6.717 1.00 70.81 88 SER A CA 1
ATOM 729 C C . SER A 1 88 ? -11.563 -15.235 -5.637 1.00 70.81 88 SER A C 1
ATOM 731 O O . SER A 1 88 ? -10.913 -14.210 -5.822 1.00 70.81 88 SER A O 1
ATOM 733 N N . ALA A 1 89 ? -12.188 -15.484 -4.481 1.00 69.00 89 ALA A N 1
ATOM 734 C CA . ALA A 1 89 ? -12.148 -14.560 -3.347 1.00 69.00 89 ALA A CA 1
ATOM 735 C C . ALA A 1 89 ? -10.712 -14.337 -2.841 1.00 69.00 89 ALA A C 1
ATOM 737 O O . ALA A 1 89 ? -10.297 -13.204 -2.602 1.00 69.00 89 ALA A O 1
ATOM 738 N N . TYR A 1 90 ? -9.920 -15.409 -2.746 1.00 76.56 90 TYR A N 1
ATOM 739 C CA . TYR A 1 90 ? -8.512 -15.326 -2.370 1.00 76.56 90 TYR A CA 1
ATOM 740 C C . TYR A 1 90 ? -7.669 -14.552 -3.395 1.00 76.56 90 TYR A C 1
ATOM 742 O O . TYR A 1 90 ? -6.824 -13.749 -3.003 1.00 76.56 90 TYR A O 1
ATOM 750 N N . HIS A 1 91 ? -7.905 -14.739 -4.698 1.00 73.25 91 HIS A N 1
ATOM 751 C CA . HIS A 1 91 ? -7.219 -13.963 -5.737 1.00 73.25 91 HIS A CA 1
ATOM 752 C C . HIS A 1 91 ? -7.502 -12.460 -5.615 1.00 73.25 91 HIS A C 1
ATOM 754 O O . HIS A 1 91 ? -6.558 -11.673 -5.612 1.00 73.25 91 HIS A O 1
ATOM 760 N N . VAL A 1 92 ? -8.766 -12.065 -5.432 1.00 71.31 92 VAL A N 1
ATOM 761 C CA . VAL A 1 92 ? -9.141 -10.657 -5.212 1.00 71.31 92 VAL A CA 1
ATOM 762 C C . VAL A 1 92 ? -8.482 -10.106 -3.947 1.00 71.31 92 VAL A C 1
ATOM 764 O O . VAL A 1 92 ? -7.895 -9.026 -3.979 1.00 71.31 92 VAL A O 1
ATOM 767 N N . ALA A 1 93 ? -8.510 -10.860 -2.845 1.00 73.12 93 ALA A N 1
ATOM 768 C CA . ALA A 1 93 ? -7.857 -10.457 -1.602 1.00 73.12 93 ALA A CA 1
ATOM 769 C C . ALA A 1 93 ? -6.346 -10.243 -1.790 1.00 73.12 93 ALA A C 1
ATOM 771 O O . ALA A 1 93 ? -5.797 -9.269 -1.283 1.00 73.12 93 ALA A O 1
ATOM 772 N N . ARG A 1 94 ? -5.671 -11.104 -2.562 1.00 77.50 94 ARG A N 1
ATOM 773 C CA . ARG A 1 94 ? -4.247 -10.940 -2.883 1.00 77.50 94 ARG A CA 1
ATOM 774 C C . ARG A 1 94 ? -3.965 -9.694 -3.712 1.00 77.50 94 ARG A C 1
ATOM 776 O O . ARG A 1 94 ? -2.986 -9.019 -3.421 1.00 77.50 94 ARG A O 1
ATOM 783 N N . ILE A 1 95 ? -4.798 -9.392 -4.707 1.00 76.38 95 ILE A N 1
ATOM 784 C CA . ILE A 1 95 ? -4.654 -8.177 -5.521 1.00 76.38 95 ILE A CA 1
ATOM 785 C C . ILE A 1 95 ? -4.828 -6.938 -4.642 1.00 76.38 95 ILE A C 1
ATOM 787 O O . ILE A 1 95 ? -4.003 -6.035 -4.706 1.00 76.38 95 ILE A O 1
ATOM 791 N N . LYS A 1 96 ? -5.834 -6.922 -3.758 1.00 73.75 96 LYS A N 1
ATOM 792 C CA . LYS A 1 96 ? -6.052 -5.815 -2.815 1.00 73.75 96 LYS A CA 1
ATOM 793 C C . LYS A 1 96 ? -4.900 -5.645 -1.827 1.00 73.75 96 LYS A C 1
ATOM 795 O O . LYS A 1 96 ? -4.442 -4.529 -1.624 1.00 73.75 96 LYS A O 1
ATOM 800 N N . LEU A 1 97 ? -4.406 -6.738 -1.240 1.00 78.06 97 LEU A N 1
ATOM 801 C CA . LEU A 1 97 ? -3.246 -6.700 -0.344 1.00 78.06 97 LEU A CA 1
ATOM 802 C C . LEU A 1 97 ? -1.997 -6.209 -1.075 1.00 78.06 97 LEU A C 1
ATOM 804 O O . LEU A 1 97 ? -1.255 -5.403 -0.529 1.00 78.06 97 L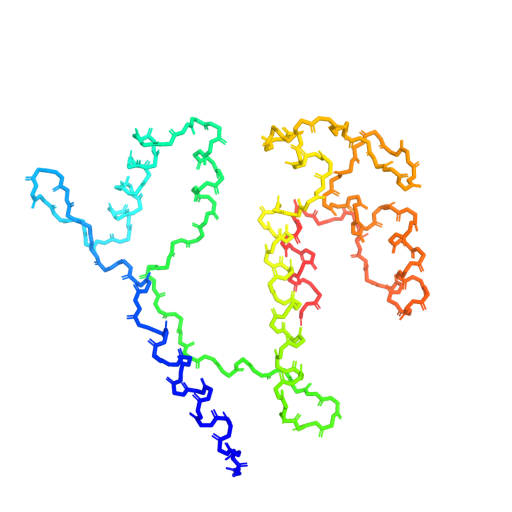EU A O 1
ATOM 808 N N . PHE A 1 98 ? -1.787 -6.656 -2.312 1.00 81.88 98 PHE A N 1
ATOM 809 C CA . PHE A 1 98 ? -0.695 -6.167 -3.141 1.00 81.88 98 PHE A CA 1
ATOM 810 C C . PHE A 1 98 ? -0.846 -4.668 -3.425 1.00 81.88 98 PHE A C 1
ATOM 812 O O . PHE A 1 98 ? 0.068 -3.910 -3.122 1.00 81.88 98 PHE A O 1
ATOM 819 N N . GLY A 1 99 ? -2.013 -4.220 -3.893 1.00 78.44 99 GLY A N 1
ATOM 820 C CA . GLY A 1 99 ? -2.314 -2.802 -4.093 1.00 78.44 99 GLY A CA 1
ATOM 821 C C . GLY A 1 99 ? -2.067 -1.975 -2.831 1.00 78.44 99 GLY A C 1
ATOM 822 O O . GLY A 1 99 ? -1.381 -0.964 -2.890 1.00 78.44 99 GLY A O 1
ATOM 823 N N . TRP A 1 100 ? -2.498 -2.459 -1.666 1.00 76.69 100 TRP A N 1
ATOM 824 C CA . TRP A 1 100 ? -2.195 -1.823 -0.386 1.00 76.69 100 TRP A CA 1
ATOM 825 C C . TRP A 1 100 ? -0.686 -1.727 -0.127 1.00 76.69 100 TRP A C 1
ATOM 827 O O . TRP A 1 100 ? -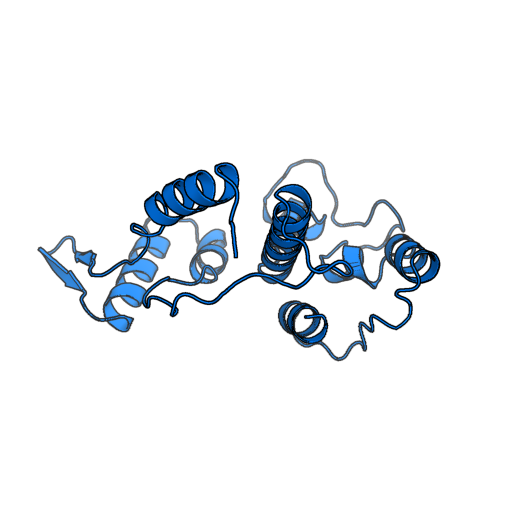0.185 -0.643 0.143 1.00 76.69 100 TRP A O 1
ATOM 837 N N . THR A 1 101 ? 0.070 -2.825 -0.269 1.00 82.50 101 THR A N 1
ATOM 838 C CA . THR A 1 101 ? 1.536 -2.802 -0.074 1.00 82.50 101 THR A CA 1
ATOM 839 C C . THR A 1 101 ? 2.254 -1.853 -1.026 1.00 82.50 101 THR A C 1
ATOM 841 O O . THR A 1 101 ? 3.278 -1.278 -0.667 1.00 82.50 101 THR A O 1
ATOM 844 N N . VAL A 1 102 ? 1.721 -1.699 -2.233 1.00 81.94 102 VAL A N 1
ATOM 845 C CA . VAL A 1 102 ? 2.208 -0.774 -3.248 1.00 81.94 102 VAL A CA 1
ATOM 846 C C . VAL A 1 102 ? 1.915 0.659 -2.790 1.00 81.94 102 VAL A C 1
ATOM 848 O O . VAL A 1 102 ? 2.844 1.446 -2.656 1.00 81.94 102 VAL A O 1
ATOM 851 N N . ALA A 1 103 ? 0.667 0.958 -2.428 1.00 76.62 103 ALA A N 1
ATOM 852 C CA . ALA A 1 103 ? 0.199 2.255 -1.947 1.00 76.62 103 ALA A CA 1
ATOM 853 C C . ALA A 1 103 ? 0.991 2.826 -0.758 1.00 76.62 103 ALA A C 1
ATOM 855 O O . ALA A 1 103 ? 1.338 4.003 -0.772 1.00 76.62 103 ALA A O 1
ATOM 856 N N . ILE A 1 104 ? 1.325 1.999 0.236 1.00 76.94 104 ILE A N 1
ATOM 857 C CA . ILE A 1 104 ? 2.120 2.423 1.404 1.00 76.94 104 ILE A CA 1
ATOM 858 C C . ILE A 1 104 ? 3.639 2.357 1.159 1.00 76.94 104 ILE A C 1
ATOM 860 O O . ILE A 1 104 ? 4.423 2.286 2.103 1.00 76.94 104 ILE A O 1
ATOM 864 N N . ASN A 1 105 ? 4.060 2.281 -0.110 1.00 82.00 105 ASN A N 1
ATOM 865 C CA . ASN A 1 105 ? 5.447 2.112 -0.542 1.00 82.00 105 ASN A CA 1
ATOM 866 C C . ASN A 1 105 ? 6.198 1.021 0.251 1.00 82.00 105 ASN A C 1
ATOM 868 O O . ASN A 1 105 ? 7.354 1.180 0.633 1.00 82.00 105 ASN A O 1
ATOM 872 N N . ALA A 1 106 ? 5.542 -0.109 0.524 1.00 84.88 106 ALA A N 1
ATOM 873 C CA . ALA A 1 106 ? 6.100 -1.182 1.344 1.00 84.88 106 ALA A CA 1
ATOM 874 C C . ALA A 1 106 ? 6.691 -2.344 0.538 1.00 84.88 106 ALA A C 1
ATOM 876 O O . ALA A 1 106 ? 7.217 -3.283 1.153 1.00 84.88 106 ALA A O 1
ATOM 877 N N . LEU A 1 107 ? 6.628 -2.282 -0.798 1.00 89.06 107 LEU A N 1
ATOM 878 C CA . LEU A 1 107 ? 7.244 -3.268 -1.684 1.00 89.06 107 LEU A CA 1
ATOM 879 C C . LEU A 1 107 ? 8.722 -3.486 -1.337 1.00 89.06 107 LEU A C 1
ATOM 881 O O . LEU A 1 107 ? 9.425 -2.565 -0.921 1.00 89.06 107 LEU A O 1
ATOM 885 N N . ALA A 1 108 ? 9.195 -4.711 -1.549 1.00 89.38 108 ALA A N 1
ATOM 886 C CA . ALA A 1 108 ? 10.591 -5.107 -1.377 1.00 89.38 108 ALA A CA 1
ATOM 887 C C . ALA A 1 108 ? 11.464 -4.594 -2.539 1.00 89.38 108 ALA A C 1
ATOM 889 O O . ALA A 1 108 ? 12.060 -5.367 -3.278 1.00 89.38 108 ALA A O 1
ATOM 890 N N . THR A 1 109 ? 11.463 -3.279 -2.744 1.00 91.56 109 THR A N 1
ATOM 891 C CA . THR A 1 109 ? 12.276 -2.594 -3.750 1.00 91.56 109 THR A CA 1
ATOM 892 C C . THR A 1 109 ? 13.645 -2.285 -3.168 1.00 91.56 109 THR A C 1
ATOM 894 O O . THR A 1 109 ? 13.808 -2.177 -1.949 1.00 91.56 109 THR A O 1
ATOM 897 N N . ARG A 1 110 ? 14.650 -2.109 -4.020 1.00 90.81 110 ARG A N 1
ATOM 898 C CA . ARG A 1 110 ? 16.025 -1.818 -3.579 1.00 90.81 110 ARG A CA 1
ATOM 899 C C . ARG A 1 110 ? 16.132 -0.540 -2.748 1.00 90.81 110 ARG A C 1
ATOM 901 O O . ARG A 1 110 ? 16.830 -0.529 -1.735 1.00 90.81 110 ARG A O 1
ATOM 908 N N . VAL A 1 111 ? 15.382 0.499 -3.119 1.00 90.00 111 VAL A N 1
ATOM 909 C CA . VAL A 1 111 ? 15.277 1.739 -2.331 1.00 90.00 111 VAL A CA 1
ATOM 910 C C . VAL A 1 111 ? 14.705 1.455 -0.934 1.00 90.00 111 VAL A C 1
ATOM 912 O O . VAL A 1 111 ? 15.248 1.929 0.064 1.00 90.00 111 VAL A O 1
ATOM 915 N N . ASN A 1 112 ? 13.671 0.612 -0.832 1.00 88.44 112 ASN A N 1
ATOM 916 C CA . ASN A 1 112 ? 13.063 0.258 0.454 1.00 88.44 112 ASN A CA 1
ATOM 917 C C . ASN A 1 112 ? 13.919 -0.711 1.285 1.00 88.44 112 ASN A C 1
ATOM 919 O O . ASN A 1 112 ? 13.879 -0.685 2.513 1.00 88.44 112 ASN A O 1
ATOM 923 N N . HIS A 1 113 ? 14.715 -1.569 0.649 1.00 88.38 113 HIS A N 1
ATOM 924 C CA . HIS A 1 113 ? 15.694 -2.400 1.349 1.00 88.38 113 HIS A CA 1
ATOM 925 C C . HIS A 1 113 ? 16.755 -1.544 2.042 1.00 88.38 113 HIS A C 1
ATOM 927 O O . HIS A 1 113 ? 17.079 -1.801 3.205 1.00 88.38 113 HIS A O 1
ATOM 933 N N . LEU A 1 114 ? 17.244 -0.502 1.359 1.00 84.31 114 LEU A N 1
ATOM 934 C CA . LEU A 1 114 ? 18.194 0.438 1.941 1.00 84.31 114 LEU A CA 1
ATOM 935 C C . LEU A 1 114 ? 17.567 1.244 3.086 1.00 84.31 114 LEU A C 1
ATOM 937 O O . LEU A 1 114 ? 18.176 1.340 4.152 1.00 84.31 114 LEU A O 1
ATOM 941 N N . SER A 1 115 ? 16.350 1.773 2.908 1.00 83.44 115 SER A N 1
ATOM 942 C CA . SER A 1 115 ? 15.667 2.533 3.969 1.00 83.44 115 SER A CA 1
ATOM 943 C C . SER A 1 115 ? 15.426 1.686 5.225 1.00 83.44 115 SER A C 1
ATOM 945 O O . SER A 1 115 ? 15.576 2.174 6.343 1.00 83.44 115 SER A O 1
ATOM 947 N N . ARG A 1 116 ? 15.178 0.381 5.048 1.00 84.38 116 ARG A N 1
ATOM 948 C CA . ARG A 1 116 ? 15.035 -0.616 6.125 1.00 84.38 116 ARG A CA 1
ATOM 949 C C . ARG A 1 116 ? 16.362 -1.190 6.630 1.00 84.38 116 ARG A C 1
ATOM 951 O O . ARG A 1 116 ? 16.354 -2.126 7.426 1.00 84.38 116 ARG A O 1
ATOM 958 N N . ARG A 1 117 ? 17.500 -0.643 6.183 1.00 82.31 117 ARG A N 1
ATOM 959 C CA . ARG A 1 117 ? 18.861 -1.017 6.607 1.00 82.31 117 ARG A CA 1
ATOM 960 C C . ARG A 1 117 ? 19.161 -2.510 6.448 1.00 82.31 117 ARG A C 1
ATOM 962 O O . ARG A 1 117 ? 19.878 -3.090 7.263 1.00 82.31 117 ARG A O 1
ATOM 969 N N . ILE A 1 118 ? 18.623 -3.136 5.402 1.00 80.25 118 ILE A N 1
ATOM 970 C CA . ILE A 1 118 ? 18.905 -4.537 5.081 1.00 80.25 118 ILE A CA 1
ATOM 971 C C . ILE A 1 118 ? 20.323 -4.599 4.484 1.00 80.25 118 ILE A C 1
ATOM 973 O O . ILE A 1 118 ? 20.545 -4.042 3.405 1.00 80.25 118 ILE A O 1
ATOM 977 N N . PRO A 1 119 ? 21.308 -5.220 5.167 1.00 59.66 119 PRO A N 1
ATOM 978 C CA . PRO A 1 119 ? 22.698 -5.183 4.726 1.00 59.66 119 PRO A CA 1
ATOM 979 C C . PRO A 1 119 ? 22.868 -5.904 3.386 1.00 59.66 119 PRO A C 1
ATOM 981 O O . PRO A 1 119 ? 22.235 -6.935 3.155 1.00 59.66 119 PRO A O 1
ATOM 984 N N . SER A 1 120 ? 23.820 -5.445 2.566 1.00 62.75 120 SER A N 1
ATOM 985 C CA . SER A 1 120 ? 24.305 -6.085 1.318 1.00 62.75 120 SER A CA 1
ATOM 986 C C . SER A 1 120 ? 23.542 -5.805 0.014 1.00 62.75 120 SER A C 1
ATOM 988 O O . SER A 1 120 ? 23.862 -6.416 -1.002 1.00 62.75 120 SER A O 1
ATOM 990 N N . ILE A 1 121 ? 22.578 -4.884 -0.007 1.00 71.62 121 ILE A N 1
ATOM 991 C CA . ILE A 1 121 ? 21.773 -4.593 -1.201 1.00 71.62 121 ILE A CA 1
ATOM 992 C C . ILE A 1 121 ? 21.961 -3.128 -1.623 1.00 71.62 121 ILE A C 1
ATOM 994 O O . ILE A 1 121 ? 21.615 -2.207 -0.887 1.00 71.62 121 ILE A O 1
ATOM 998 N N . GLY A 1 122 ? 22.557 -2.913 -2.802 1.00 81.06 122 GLY A N 1
ATOM 999 C CA . GLY A 1 122 ? 22.615 -1.597 -3.451 1.00 81.06 122 GLY A CA 1
ATOM 1000 C C . GLY A 1 122 ? 21.242 -1.163 -3.975 1.00 81.06 122 GLY A C 1
ATOM 1001 O O . GLY A 1 122 ? 20.344 -1.991 -4.087 1.00 81.06 122 GLY A O 1
ATOM 1002 N N . MET A 1 123 ? 21.076 0.119 -4.314 1.00 85.88 123 MET A N 1
ATOM 1003 C CA . MET A 1 123 ? 19.782 0.680 -4.751 1.00 85.88 123 MET A CA 1
ATOM 1004 C C . MET A 1 123 ? 19.398 0.310 -6.190 1.00 85.88 123 MET A C 1
ATOM 1006 O O . MET A 1 123 ? 18.241 0.475 -6.574 1.00 85.88 123 MET A O 1
ATOM 1010 N N . CYS A 1 124 ? 20.342 -0.205 -6.974 1.00 91.88 124 CYS A N 1
ATOM 1011 C CA . CYS A 1 124 ? 20.136 -0.444 -8.391 1.00 91.88 124 CYS A CA 1
ATOM 1012 C C . CYS A 1 124 ? 19.194 -1.620 -8.667 1.00 91.88 124 CYS A C 1
ATOM 1014 O O . CYS A 1 124 ? 19.231 -2.637 -7.972 1.00 91.88 124 CYS A O 1
ATOM 1016 N N . CYS A 1 125 ? 18.420 -1.517 -9.744 1.00 93.12 125 CYS A N 1
ATOM 1017 C CA . CYS A 1 125 ? 17.650 -2.632 -10.279 1.00 93.12 125 CYS A CA 1
ATOM 1018 C C . CYS A 1 125 ? 18.593 -3.691 -10.864 1.00 93.12 125 CYS A C 1
ATOM 1020 O O . CYS A 1 125 ? 19.362 -3.405 -11.781 1.00 93.12 125 CYS A O 1
ATOM 1022 N N . GLU A 1 126 ? 18.498 -4.935 -10.399 1.00 91.19 126 GLU A N 1
ATOM 1023 C CA . GLU A 1 126 ? 19.330 -6.040 -10.909 1.00 91.19 126 GLU A CA 1
ATOM 1024 C C . GLU A 1 126 ? 18.864 -6.585 -12.262 1.00 91.19 126 GLU A C 1
ATOM 1026 O O . GLU A 1 126 ? 19.599 -7.317 -12.917 1.00 91.19 126 GLU A O 1
ATOM 1031 N N . ILE A 1 127 ? 17.657 -6.221 -12.695 1.00 92.44 127 ILE A N 1
ATOM 1032 C CA . ILE A 1 127 ? 17.099 -6.673 -13.972 1.00 92.44 127 ILE A CA 1
ATOM 1033 C C . ILE A 1 127 ? 17.629 -5.818 -15.126 1.00 92.44 127 ILE A C 1
ATOM 1035 O O . ILE A 1 127 ? 18.016 -6.351 -16.161 1.00 92.44 127 ILE A O 1
ATOM 1039 N N . CYS A 1 128 ? 17.638 -4.491 -14.966 1.00 94.12 128 CYS A N 1
ATOM 1040 C CA . CYS A 1 128 ? 17.977 -3.563 -16.051 1.00 94.12 128 CYS A CA 1
ATOM 1041 C C . CYS A 1 128 ? 19.157 -2.629 -15.758 1.00 94.12 128 CYS A C 1
ATOM 1043 O O . CYS A 1 128 ? 19.560 -1.867 -16.633 1.00 94.12 128 CYS A O 1
ATOM 1045 N N . GLY A 1 129 ? 19.706 -2.658 -14.542 1.00 92.19 129 GLY A N 1
ATOM 1046 C CA . GLY A 1 129 ? 20.833 -1.816 -14.145 1.00 92.19 129 GLY A CA 1
ATOM 1047 C C . GLY A 1 129 ? 20.478 -0.359 -13.833 1.00 92.19 129 GLY A C 1
ATOM 1048 O O . GLY A 1 129 ? 21.387 0.449 -13.660 1.00 92.19 129 GLY A O 1
ATOM 1049 N N . ALA A 1 130 ? 19.191 0.003 -13.749 1.00 92.69 130 ALA A N 1
ATOM 1050 C CA . ALA A 1 130 ? 18.782 1.340 -13.314 1.00 92.69 130 ALA A CA 1
ATOM 1051 C C . ALA A 1 130 ? 19.353 1.659 -11.924 1.00 92.69 130 ALA A C 1
ATOM 1053 O O . ALA A 1 130 ? 19.396 0.782 -11.068 1.00 92.69 130 ALA A O 1
ATOM 1054 N N . ILE A 1 131 ? 19.762 2.912 -11.699 1.00 88.94 131 ILE A N 1
ATOM 1055 C CA . ILE A 1 131 ? 20.457 3.356 -10.474 1.00 88.94 131 ILE A CA 1
ATOM 1056 C C . ILE A 1 131 ? 19.585 3.164 -9.224 1.00 88.94 131 ILE A C 1
ATOM 1058 O O . ILE A 1 131 ? 20.095 2.856 -8.149 1.00 88.94 131 ILE A O 1
ATOM 1062 N N . GLU A 1 132 ? 18.268 3.290 -9.381 1.00 90.25 132 GLU A N 1
ATOM 1063 C CA . GLU A 1 132 ? 17.301 3.104 -8.307 1.00 90.25 132 GLU A CA 1
ATOM 1064 C C . GLU A 1 132 ? 16.126 2.244 -8.766 1.00 90.25 132 GLU A C 1
ATOM 1066 O O . GLU A 1 132 ? 15.442 2.550 -9.744 1.00 90.25 132 GLU A O 1
ATOM 1071 N N . GLU A 1 133 ? 15.860 1.176 -8.021 1.00 92.62 133 GLU A N 1
ATOM 1072 C CA . GLU A 1 133 ? 14.614 0.428 -8.117 1.00 92.62 133 GLU A CA 1
ATOM 1073 C C . GLU A 1 133 ? 13.640 0.932 -7.048 1.00 92.62 133 GLU A C 1
ATOM 1075 O O . GLU A 1 133 ? 13.740 0.583 -5.870 1.00 92.62 133 GLU A O 1
ATOM 1080 N N . SER A 1 134 ? 12.695 1.765 -7.478 1.00 90.12 134 SER A N 1
ATOM 1081 C CA . SER A 1 134 ? 11.516 2.175 -6.713 1.00 90.12 134 SER A CA 1
ATOM 1082 C C . SER A 1 134 ? 10.303 1.298 -7.051 1.00 90.12 134 SER A C 1
ATOM 1084 O O . SER A 1 134 ? 10.345 0.492 -7.981 1.00 90.12 134 SER A O 1
ATOM 1086 N N . ALA A 1 135 ? 9.185 1.470 -6.335 1.00 88.00 135 ALA A N 1
ATOM 1087 C CA . ALA A 1 135 ? 7.932 0.779 -6.656 1.00 88.00 135 ALA A CA 1
ATOM 1088 C C . ALA A 1 135 ? 7.448 1.115 -8.078 1.00 88.00 135 ALA A C 1
ATOM 1090 O O . ALA A 1 135 ? 7.034 0.231 -8.823 1.00 88.00 135 ALA A O 1
ATOM 1091 N N . ILE A 1 136 ? 7.577 2.381 -8.483 1.00 84.25 136 ILE A N 1
ATOM 1092 C CA . ILE A 1 136 ? 7.233 2.845 -9.833 1.00 84.25 136 ILE A CA 1
ATOM 1093 C C . ILE A 1 136 ? 8.141 2.181 -10.872 1.00 84.25 136 ILE A C 1
ATOM 1095 O O . ILE A 1 136 ? 7.662 1.708 -11.904 1.00 84.25 136 ILE A O 1
ATOM 1099 N N . HIS A 1 137 ? 9.446 2.089 -10.592 1.00 89.38 137 HIS A N 1
ATOM 1100 C CA . HIS A 1 137 ? 10.362 1.385 -11.480 1.00 89.38 137 HIS A CA 1
ATOM 1101 C C . HIS A 1 137 ? 9.980 -0.091 -11.621 1.00 89.38 137 HIS A C 1
ATOM 1103 O O . HIS A 1 137 ? 9.761 -0.556 -12.735 1.00 89.38 137 HIS A O 1
ATOM 1109 N N . ALA A 1 138 ? 9.848 -0.807 -10.504 1.00 90.56 138 ALA A N 1
ATOM 1110 C CA . ALA A 1 138 ? 9.569 -2.239 -10.493 1.00 90.56 138 ALA A CA 1
ATOM 1111 C C . ALA A 1 138 ? 8.245 -2.606 -11.189 1.00 90.56 138 ALA A C 1
ATOM 1113 O O . ALA A 1 138 ? 8.152 -3.677 -11.783 1.00 90.56 138 ALA A O 1
ATOM 1114 N N . LEU A 1 139 ? 7.233 -1.732 -11.128 1.00 86.88 139 LEU A N 1
ATOM 1115 C CA . LEU A 1 139 ? 5.898 -2.008 -11.670 1.00 86.88 139 LEU A CA 1
ATOM 1116 C C . LEU A 1 139 ? 5.663 -1.473 -13.084 1.00 86.88 139 LEU A C 1
ATOM 1118 O O . LEU A 1 139 ? 4.885 -2.072 -13.824 1.00 86.88 139 LEU A O 1
ATOM 1122 N N . PHE A 1 140 ? 6.300 -0.361 -13.463 1.00 83.81 140 PHE A N 1
ATOM 1123 C CA . PHE A 1 140 ? 5.946 0.350 -14.696 1.00 83.81 140 PHE A CA 1
ATOM 1124 C C . PHE A 1 140 ? 7.135 0.644 -15.609 1.00 83.81 140 PHE A C 1
ATOM 1126 O O . PHE A 1 140 ? 7.005 0.481 -16.822 1.00 83.81 140 PHE A O 1
ATOM 1133 N N . LEU A 1 141 ? 8.281 1.062 -15.057 1.00 86.56 141 LEU A N 1
ATOM 1134 C CA . LEU A 1 141 ? 9.410 1.553 -15.866 1.00 86.56 141 LEU A CA 1
ATOM 1135 C C . LEU A 1 141 ? 10.446 0.477 -16.200 1.00 86.56 141 LEU A C 1
ATOM 1137 O O . LEU A 1 141 ? 11.207 0.638 -17.151 1.00 86.56 141 LEU A O 1
ATOM 1141 N N . CYS A 1 142 ? 10.509 -0.606 -15.424 1.00 92.00 142 CYS A N 1
ATOM 1142 C CA . CYS A 1 142 ? 11.437 -1.695 -15.685 1.00 92.00 142 CYS A CA 1
ATOM 1143 C C . CYS A 1 142 ? 11.127 -2.312 -17.064 1.00 92.00 142 CYS A C 1
ATOM 1145 O O . CYS A 1 142 ? 9.958 -2.607 -17.344 1.00 92.00 142 CYS A O 1
ATOM 1147 N N . PRO A 1 143 ? 12.137 -2.560 -17.919 1.00 92.31 143 PRO A N 1
ATOM 1148 C CA . PRO A 1 143 ? 11.945 -3.252 -19.192 1.00 92.31 143 PRO A CA 1
ATOM 1149 C C . PRO A 1 143 ? 11.179 -4.570 -19.038 1.00 92.31 143 PRO A C 1
ATOM 1151 O O . PRO A 1 143 ? 10.224 -4.806 -19.770 1.00 92.31 143 PRO A O 1
ATOM 1154 N N . LEU A 1 144 ? 11.489 -5.356 -18.000 1.00 92.06 144 LEU A N 1
ATOM 1155 C CA . LEU A 1 144 ? 10.760 -6.590 -17.701 1.00 92.06 144 LEU A CA 1
ATOM 1156 C C . LEU A 1 144 ? 9.278 -6.336 -17.394 1.00 92.06 144 LEU A C 1
ATOM 1158 O O . LEU A 1 144 ? 8.412 -7.062 -17.872 1.00 92.06 144 LEU A O 1
ATOM 1162 N N . ALA A 1 145 ? 8.962 -5.300 -16.614 1.00 88.81 145 ALA A N 1
ATOM 1163 C CA . ALA A 1 145 ? 7.573 -4.947 -16.325 1.00 88.81 145 ALA A CA 1
ATOM 1164 C C . ALA A 1 145 ? 6.824 -4.531 -17.602 1.00 88.81 145 ALA A C 1
ATOM 1166 O O . ALA A 1 145 ? 5.649 -4.849 -17.775 1.00 88.81 145 ALA A O 1
ATOM 1167 N N . THR A 1 146 ? 7.515 -3.861 -18.523 1.00 85.38 146 THR A N 1
ATOM 1168 C CA . THR A 1 146 ? 6.971 -3.500 -19.837 1.00 85.38 146 THR A CA 1
ATOM 1169 C C . THR A 1 146 ? 6.700 -4.735 -20.692 1.00 85.38 146 THR A C 1
ATOM 1171 O O . THR A 1 146 ? 5.593 -4.876 -21.206 1.00 85.38 146 THR A O 1
ATOM 1174 N N . GLU A 1 147 ? 7.651 -5.666 -20.780 1.00 89.44 147 GLU A N 1
ATOM 1175 C CA . GLU A 1 147 ? 7.480 -6.933 -21.502 1.00 89.44 147 GLU A CA 1
ATOM 1176 C C . GLU A 1 147 ? 6.286 -7.735 -20.974 1.00 89.44 147 GLU A C 1
ATOM 1178 O O . GLU A 1 147 ? 5.472 -8.224 -21.757 1.00 89.44 147 GLU A O 1
ATOM 1183 N N . VAL A 1 148 ? 6.132 -7.819 -19.649 1.00 88.75 148 VAL A N 1
ATOM 1184 C CA . VAL A 1 148 ? 4.994 -8.505 -19.022 1.00 88.75 148 VAL A CA 1
ATOM 1185 C C . VAL A 1 148 ? 3.669 -7.830 -19.381 1.00 88.75 148 VAL A C 1
ATOM 1187 O O . VAL A 1 148 ? 2.719 -8.533 -19.725 1.00 88.75 148 VAL A O 1
ATOM 1190 N N . ARG A 1 149 ? 3.575 -6.492 -19.342 1.00 84.94 149 ARG A N 1
ATOM 1191 C CA . ARG A 1 149 ? 2.341 -5.762 -19.703 1.00 84.94 149 ARG A CA 1
ATOM 1192 C C . ARG A 1 149 ? 1.947 -5.991 -21.160 1.00 84.94 149 ARG A C 1
ATOM 1194 O O . ARG A 1 149 ? 0.796 -6.327 -21.429 1.00 84.94 149 ARG A O 1
ATOM 1201 N N . VAL A 1 150 ? 2.909 -5.884 -22.077 1.00 82.94 150 VAL A N 1
ATOM 1202 C CA . VAL A 1 150 ? 2.690 -6.127 -23.512 1.00 82.94 150 VAL A CA 1
ATOM 1203 C C . VAL A 1 150 ? 2.278 -7.582 -23.752 1.00 82.94 150 VAL A C 1
ATOM 1205 O O . VAL A 1 150 ? 1.247 -7.845 -24.365 1.00 82.94 150 VAL A O 1
ATOM 1208 N N . GLY A 1 151 ? 3.023 -8.546 -23.203 1.00 85.62 151 GLY A N 1
ATOM 1209 C CA . GLY A 1 151 ? 2.758 -9.975 -23.397 1.00 85.62 151 GLY A CA 1
ATOM 1210 C C . GLY A 1 151 ? 1.458 -10.476 -22.759 1.00 85.62 151 GLY A C 1
ATOM 1211 O O . GLY A 1 151 ? 0.943 -11.518 -23.159 1.00 85.62 151 GLY A O 1
ATOM 1212 N N . SER A 1 152 ? 0.911 -9.747 -21.784 1.00 82.12 152 SER A N 1
ATOM 1213 C CA . SER A 1 152 ? -0.357 -10.080 -21.124 1.00 82.12 152 SER A CA 1
ATOM 1214 C C . SER A 1 152 ? -1.577 -9.367 -21.721 1.00 82.12 152 SER A C 1
ATOM 1216 O O . SER A 1 152 ? -2.693 -9.627 -21.274 1.00 82.12 152 SER A O 1
ATOM 1218 N N . GLY A 1 153 ? -1.394 -8.508 -22.733 1.00 75.56 153 GLY A N 1
ATOM 1219 C CA . GLY A 1 153 ? -2.482 -7.741 -23.349 1.00 75.56 153 GLY A CA 1
ATOM 1220 C C . GLY A 1 153 ? -2.978 -6.563 -22.501 1.00 75.56 153 GLY A C 1
ATOM 1221 O O . GLY A 1 153 ? -4.053 -6.036 -22.768 1.00 75.56 153 GLY A O 1
ATOM 1222 N N . PHE A 1 154 ? -2.205 -6.134 -21.497 1.00 69.75 154 PHE A N 1
ATOM 1223 C CA . PHE A 1 154 ? -2.483 -4.965 -20.648 1.00 69.75 154 PHE A CA 1
ATOM 1224 C C . PHE A 1 154 ? -1.659 -3.743 -21.086 1.00 69.75 154 PHE A C 1
ATOM 1226 O O . PHE A 1 154 ? -1.146 -2.979 -20.265 1.00 69.75 154 PHE A O 1
ATOM 1233 N N . GLU A 1 155 ? -1.503 -3.569 -22.398 1.00 63.09 155 GLU A N 1
ATOM 1234 C CA . GLU A 1 155 ? -0.672 -2.522 -23.003 1.00 63.09 155 GLU A CA 1
ATOM 1235 C C . GLU A 1 155 ? -1.187 -1.107 -22.675 1.00 63.09 155 GLU A C 1
ATOM 1237 O O . GLU A 1 155 ? -0.392 -0.207 -22.407 1.00 63.09 155 GLU A O 1
ATOM 1242 N N . GLU A 1 156 ? -2.511 -0.943 -22.571 1.00 57.66 156 GLU A N 1
ATOM 1243 C CA . GLU A 1 156 ? -3.189 0.319 -22.235 1.00 57.66 156 GLU A CA 1
ATOM 1244 C C . GLU A 1 156 ? -3.291 0.612 -20.727 1.00 57.66 156 GLU A C 1
ATOM 1246 O O . GLU A 1 156 ? -3.895 1.615 -20.346 1.00 57.66 156 GLU A O 1
ATOM 1251 N N . MET A 1 157 ? -2.709 -0.215 -19.842 1.00 56.41 157 MET A N 1
ATOM 1252 C CA . MET A 1 157 ? -2.630 0.100 -18.407 1.00 56.41 157 MET A CA 1
ATOM 1253 C C . MET A 1 157 ? -1.601 1.226 -18.207 1.00 56.41 157 MET A C 1
ATOM 1255 O O . MET A 1 157 ? -0.436 1.005 -17.865 1.00 56.41 157 MET A O 1
ATOM 1259 N N . LEU A 1 158 ? -2.031 2.438 -18.555 1.00 54.22 158 LEU A N 1
ATOM 1260 C CA . LEU A 1 158 ? -1.225 3.637 -18.686 1.00 54.22 158 LEU A CA 1
ATOM 1261 C C . LEU A 1 158 ? -0.806 4.137 -17.306 1.00 54.22 158 LEU A C 1
ATOM 1263 O O . LEU A 1 158 ? -1.565 4.783 -16.587 1.00 54.22 158 LEU A O 1
ATOM 1267 N N . TRP A 1 159 ? 0.469 3.924 -16.989 1.00 55.03 159 TRP A N 1
ATOM 1268 C CA . TRP A 1 159 ? 1.234 4.972 -16.331 1.00 55.03 159 TRP A CA 1
ATOM 1269 C C . TRP A 1 159 ? 1.375 6.113 -17.350 1.00 55.03 159 TRP A C 1
ATOM 1271 O O . TRP A 1 159 ? 2.287 6.114 -18.172 1.00 55.03 159 TRP A O 1
ATOM 1281 N N . ASP A 1 160 ? 0.438 7.061 -17.343 1.00 54.38 160 ASP A N 1
ATOM 1282 C CA . ASP A 1 160 ? 0.444 8.251 -18.211 1.00 54.38 160 ASP A CA 1
ATOM 1283 C C . ASP A 1 160 ? 1.512 9.286 -17.799 1.00 54.38 160 ASP A C 1
ATOM 1285 O O . ASP A 1 160 ? 1.585 10.376 -18.361 1.00 54.38 160 ASP A O 1
ATOM 1289 N N . GLY A 1 161 ? 2.340 8.960 -16.798 1.00 52.84 161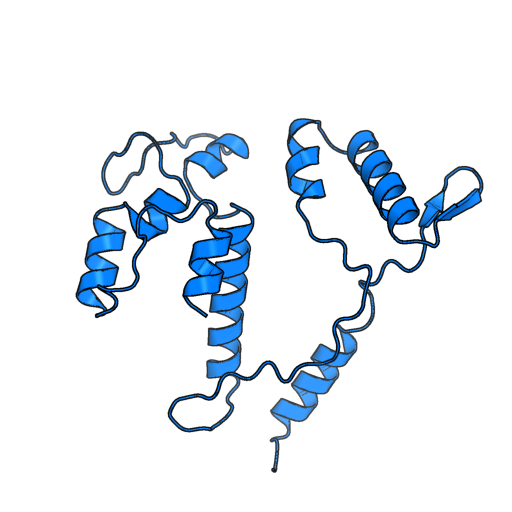 GLY A N 1
ATOM 1290 C CA . GLY A 1 161 ? 3.312 9.875 -16.203 1.00 52.84 161 GLY A CA 1
ATOM 1291 C C . GLY A 1 161 ? 2.678 10.995 -15.373 1.00 52.84 161 GLY A C 1
ATOM 1292 O O . GLY A 1 161 ? 3.409 11.796 -14.801 1.00 52.84 161 GLY A O 1
ATOM 1293 N N . ASN A 1 162 ? 1.346 11.034 -15.276 1.00 48.84 162 ASN A N 1
ATOM 1294 C CA . ASN A 1 162 ? 0.553 12.098 -14.661 1.00 48.84 162 ASN A CA 1
ATOM 1295 C C . ASN A 1 162 ? -0.080 11.662 -13.333 1.00 48.84 162 ASN A C 1
ATOM 1297 O O . ASN A 1 162 ? -1.038 12.257 -12.836 1.00 48.84 162 ASN A O 1
ATOM 1301 N N . VAL A 1 163 ? 0.455 10.592 -12.758 1.00 49.88 163 VAL A N 1
ATOM 1302 C CA . VAL A 1 163 ? 0.015 10.043 -11.490 1.00 49.88 163 VAL A CA 1
ATOM 1303 C C . VAL A 1 163 ? 0.898 10.633 -10.389 1.00 49.88 163 VAL A C 1
ATOM 1305 O O . VAL A 1 163 ? 2.068 10.283 -10.263 1.00 49.88 163 VAL A O 1
ATOM 1308 N N . ILE A 1 164 ? 0.334 11.555 -9.607 1.00 47.88 164 ILE A N 1
ATOM 1309 C CA . ILE A 1 164 ? 1.034 12.304 -8.548 1.00 47.88 164 ILE A CA 1
ATOM 1310 C C . ILE A 1 164 ? 1.409 11.365 -7.383 1.00 47.88 164 ILE A C 1
ATOM 1312 O O . ILE A 1 164 ? 2.349 11.622 -6.634 1.00 47.88 164 ILE A O 1
ATOM 1316 N N . SER A 1 165 ? 0.696 10.239 -7.261 1.00 54.94 165 SER A N 1
ATOM 1317 C CA . SER A 1 165 ? 0.915 9.200 -6.262 1.00 54.94 165 SER A CA 1
ATOM 1318 C C . SER A 1 165 ? 0.529 7.823 -6.793 1.00 54.94 165 SER A C 1
ATOM 1320 O O . SER A 1 165 ? -0.485 7.643 -7.451 1.00 54.94 165 SER A O 1
ATOM 1322 N N . LEU A 1 166 ? 1.284 6.803 -6.414 1.00 55.03 166 LEU A N 1
ATOM 1323 C CA . LEU A 1 166 ? 0.999 5.399 -6.702 1.00 55.03 166 LEU A CA 1
ATOM 1324 C C . LEU A 1 166 ? -0.427 4.952 -6.281 1.00 55.03 166 LEU A C 1
ATOM 1326 O O . LEU A 1 166 ? -0.978 4.030 -6.880 1.00 55.03 166 LEU A O 1
ATOM 1330 N N . MET A 1 167 ? -1.048 5.648 -5.319 1.00 55.34 167 MET A N 1
ATOM 1331 C CA . MET A 1 167 ? -2.469 5.509 -4.963 1.00 55.34 167 MET A CA 1
ATOM 1332 C C . MET A 1 167 ? -3.419 5.873 -6.113 1.00 55.34 167 MET A C 1
ATOM 1334 O O . MET A 1 167 ? -4.362 5.130 -6.380 1.00 55.34 167 MET A O 1
ATOM 1338 N N . ASP A 1 168 ? -3.159 6.966 -6.833 1.00 53.69 168 ASP A N 1
ATOM 1339 C CA . ASP A 1 168 ? -4.004 7.417 -7.946 1.00 53.69 168 ASP A CA 1
ATOM 1340 C C . ASP A 1 168 ? -3.961 6.417 -9.114 1.00 53.69 168 ASP A C 1
ATOM 1342 O O . ASP A 1 168 ? -4.960 6.219 -9.803 1.00 53.69 168 ASP A O 1
ATOM 1346 N N . ALA A 1 169 ? -2.824 5.739 -9.325 1.00 52.03 169 ALA A N 1
ATOM 1347 C CA . ALA A 1 169 ? -2.700 4.686 -10.337 1.00 52.03 169 ALA A CA 1
ATOM 1348 C C . ALA A 1 169 ? -3.534 3.449 -9.976 1.00 52.03 169 ALA A C 1
ATOM 1350 O O . ALA A 1 169 ? -4.133 2.836 -10.856 1.00 52.03 169 ALA A O 1
ATOM 1351 N N . ILE A 1 170 ? -3.588 3.086 -8.690 1.00 52.81 170 ILE A N 1
ATOM 1352 C CA . ILE A 1 170 ? -4.371 1.940 -8.209 1.00 52.81 170 ILE A CA 1
ATOM 1353 C C . ILE A 1 170 ? -5.872 2.238 -8.281 1.00 52.81 170 ILE A C 1
ATOM 1355 O O . ILE A 1 170 ? -6.628 1.378 -8.724 1.00 52.81 170 ILE A O 1
ATOM 1359 N N . LEU A 1 171 ? -6.297 3.448 -7.902 1.00 50.97 171 LEU A N 1
ATOM 1360 C CA . LEU A 1 171 ? -7.702 3.872 -7.958 1.00 50.97 171 LEU A CA 1
ATOM 1361 C C . LEU A 1 171 ? -8.233 4.002 -9.394 1.00 50.97 171 LEU A C 1
ATOM 1363 O O . LEU A 1 171 ? -9.406 3.745 -9.632 1.00 50.97 171 LEU A O 1
ATOM 1367 N N . LYS A 1 172 ? -7.387 4.372 -10.365 1.00 48.09 172 LYS A N 1
ATOM 1368 C CA . LYS A 1 172 ? -7.767 4.408 -11.791 1.00 48.09 172 LYS A CA 1
ATOM 1369 C C . LYS A 1 172 ? -7.926 3.016 -12.423 1.00 48.09 172 LYS A C 1
ATOM 1371 O O . LYS A 1 172 ? -8.565 2.906 -13.465 1.00 48.09 172 LYS A O 1
ATOM 1376 N N . ALA A 1 173 ? -7.319 1.978 -11.842 1.00 44.69 173 ALA A N 1
ATOM 1377 C CA . ALA A 1 173 ? -7.333 0.605 -12.360 1.00 44.69 173 ALA A CA 1
ATOM 1378 C C . ALA A 1 173 ? -8.414 -0.299 -11.727 1.00 44.69 173 ALA A C 1
ATOM 1380 O O . ALA A 1 173 ? -8.547 -1.455 -12.136 1.00 44.69 173 ALA A O 1
ATOM 1381 N N . SER A 1 174 ? -9.153 0.199 -10.729 1.00 40.69 174 SER A N 1
ATOM 1382 C CA . SER A 1 174 ? -10.291 -0.472 -10.079 1.00 40.69 174 SER A CA 1
ATOM 1383 C C . SER A 1 174 ? -11.626 -0.014 -10.644 1.00 40.69 174 SER A C 1
ATOM 1385 O O . SER A 1 174 ? -12.496 -0.891 -10.833 1.00 40.69 174 SER A O 1
#

InterPro domains:
  IPR026960 Reverse transcriptase zinc-binding domain [PF13966] (92-148)

pLDDT: mean 73.15, std 15.68, range [40.09, 94.12]

Radius of gyration: 20.94 Å; chains: 1; bounding box: 54×39×58 Å

Sequence (174 aa):
MHGDSNSRWFHARANMRRVTNLISSLRRDDGSVAKNEDDIEAEIEDLIKKWFLPCDWDLILQLPLCTSWPEDEFIWHFTSNGHFSMKSAYHVARIKLFGWTVAINALATRVNHLSRRIPSIGMCCEICGAIEESAIHALFLCPLATEVRVGSGFEEMLWDGNVISLMDAILKAS

Secondary structure (DSSP, 8-state):
----HHHHHHHHHHHHHSSS-----EE-TTS-EE-SHHHHHHHHHHHHHHHS-HHHHHHHHTSPP--S-----------TT----HHHHHHHHHHHHHHHHHHTT-S--HHHHHHTT-TT--SS-TTT--S---HHIIIIISHHHHHHHHHTT-TT----S--SSHHHHHHHT-